Protein AF-A0A2W5VM93-F1 (afdb_monomer_lite)

Secondary structure (DSSP, 8-state):
-EEEEE--HHHHGGGTT-SEEEEE--TT--HHHHHHHHHHH-HHHHHHHH-S-S-TTEEEEEEEETTEEEEEEEE-----

pLDDT: mean 82.95, std 13.92, range [44.41, 95.31]

Organism: NCBI:txid48

Foldseek 3Di:
DWAKEADPCVCCVLVVNDRIDIDDDDPPDDPVRVVVVVCVVRVSNVCVVPDPPDDPAWDWDWDDDPRYIYIDTDRDDDDD

Sequence (80 aa):
MNITVIIPRALQAACEGRAKIELGVPSGSDLGEIITTLMTLYPGLKAFVASEKRPLRQHFGVARAGQKVFLFTSTVSPNS

Radius of gyration: 13.24 Å; chains: 1; bounding box: 28×20×44 Å

Structure (mmCIF, N/CA/C/O backbone):
data_AF-A0A2W5VM93-F1
#
_entry.id   AF-A0A2W5VM93-F1
#
loop_
_atom_site.group_PDB
_atom_site.id
_atom_site.type_symbol
_atom_site.label_atom_id
_atom_site.label_alt_id
_atom_site.label_comp_id
_atom_site.label_asym_id
_atom_site.label_entity_id
_atom_site.label_seq_id
_atom_site.pdbx_PDB_ins_code
_atom_site.Cartn_x
_atom_site.Cartn_y
_atom_site.Cartn_z
_atom_site.occupancy
_atom_site.B_iso_or_equiv
_atom_site.auth_seq_id
_atom_site.auth_comp_id
_atom_site.auth_asym_id
_atom_site.auth_atom_id
_atom_site.pdbx_PDB_model_num
ATOM 1 N N . MET A 1 1 ? -8.044 1.692 14.422 1.00 84.38 1 MET A N 1
ATOM 2 C CA . MET A 1 1 ? -8.718 0.757 13.489 1.00 84.38 1 MET A CA 1
ATOM 3 C C . MET A 1 1 ? -7.662 -0.027 12.721 1.00 84.38 1 MET A C 1
ATOM 5 O O . MET A 1 1 ? -6.618 0.547 12.437 1.00 84.38 1 MET A O 1
ATOM 9 N N . ASN A 1 2 ? -7.918 -1.292 12.371 1.00 89.12 2 ASN A N 1
ATOM 10 C CA . ASN A 1 2 ? -6.988 -2.075 11.548 1.00 89.12 2 ASN A CA 1
ATOM 11 C C . ASN A 1 2 ? -7.372 -1.981 10.069 1.00 89.12 2 ASN A C 1
ATOM 13 O O . ASN A 1 2 ? -8.507 -2.269 9.692 1.00 89.12 2 ASN A O 1
ATOM 17 N N . ILE A 1 3 ? -6.414 -1.573 9.241 1.00 93.31 3 ILE A N 1
ATOM 18 C CA . ILE A 1 3 ? -6.512 -1.567 7.784 1.00 93.31 3 ILE A CA 1
ATOM 19 C C . ILE A 1 3 ? -5.684 -2.723 7.240 1.00 93.31 3 ILE A C 1
ATOM 21 O O . ILE A 1 3 ? -4.560 -2.964 7.667 1.00 93.31 3 ILE A O 1
ATOM 25 N N . THR A 1 4 ? -6.231 -3.423 6.257 1.00 95.31 4 THR A N 1
ATOM 26 C CA . THR A 1 4 ? -5.490 -4.403 5.471 1.00 95.31 4 THR A CA 1
ATOM 27 C C . THR A 1 4 ? -4.985 -3.748 4.192 1.00 95.31 4 THR A C 1
ATOM 29 O O . THR A 1 4 ? -5.787 -3.343 3.353 1.00 95.31 4 THR A O 1
ATOM 32 N N . VAL A 1 5 ? -3.672 -3.695 4.001 1.00 94.56 5 VAL A N 1
ATOM 33 C CA . VAL A 1 5 ? -3.055 -3.281 2.739 1.00 94.56 5 VAL A CA 1
ATOM 34 C C . VAL A 1 5 ? -2.689 -4.522 1.931 1.00 94.56 5 VAL A C 1
ATOM 36 O O . VAL A 1 5 ? -1.988 -5.406 2.423 1.00 94.56 5 VAL A O 1
ATOM 39 N N . ILE A 1 6 ? -3.172 -4.596 0.695 1.00 94.94 6 ILE A N 1
ATOM 40 C CA . ILE A 1 6 ? -2.870 -5.662 -0.259 1.00 94.94 6 ILE A CA 1
ATOM 41 C C . ILE A 1 6 ? -1.737 -5.203 -1.172 1.00 94.94 6 ILE A C 1
ATOM 43 O O . ILE A 1 6 ? -1.838 -4.161 -1.826 1.00 94.94 6 ILE A O 1
ATOM 47 N N . ILE A 1 7 ? -0.669 -5.998 -1.215 1.00 92.38 7 ILE A N 1
ATOM 48 C CA . ILE A 1 7 ? 0.569 -5.672 -1.917 1.00 92.38 7 ILE A CA 1
ATOM 49 C C . ILE A 1 7 ? 0.663 -6.504 -3.206 1.00 92.38 7 ILE A C 1
ATOM 51 O O . ILE A 1 7 ? 0.747 -7.738 -3.145 1.00 92.38 7 ILE A O 1
ATOM 55 N N . PRO A 1 8 ? 0.670 -5.866 -4.389 1.00 89.88 8 PRO A N 1
ATOM 56 C CA . PRO A 1 8 ? 0.831 -6.559 -5.656 1.00 89.88 8 PRO A CA 1
ATOM 57 C C . PRO A 1 8 ? 2.233 -7.157 -5.739 1.00 89.88 8 PRO A C 1
ATOM 59 O O . PRO A 1 8 ? 3.187 -6.621 -5.176 1.00 89.88 8 PRO A O 1
ATOM 62 N N . ARG A 1 9 ? 2.375 -8.250 -6.492 1.00 88.50 9 ARG A N 1
ATOM 63 C CA . ARG A 1 9 ? 3.624 -9.024 -6.574 1.00 88.50 9 ARG A CA 1
ATOM 64 C C . ARG A 1 9 ? 4.856 -8.175 -6.902 1.00 88.50 9 ARG A C 1
ATOM 66 O O . ARG A 1 9 ? 5.906 -8.378 -6.305 1.00 88.50 9 ARG A O 1
ATOM 73 N N . ALA A 1 10 ? 4.704 -7.187 -7.782 1.00 84.44 10 ALA A N 1
ATOM 74 C CA . ALA A 1 10 ? 5.771 -6.262 -8.165 1.00 84.44 10 ALA A CA 1
ATOM 75 C C . ALA A 1 10 ? 6.295 -5.392 -7.004 1.00 84.44 10 ALA A C 1
ATOM 77 O O . ALA A 1 10 ? 7.442 -4.960 -7.037 1.00 84.44 10 ALA A O 1
ATOM 78 N N . LEU A 1 11 ? 5.476 -5.149 -5.975 1.00 87.12 11 LEU A N 1
ATOM 79 C CA . LEU A 1 11 ? 5.830 -4.346 -4.801 1.00 87.12 11 LEU A CA 1
ATOM 80 C C . LEU A 1 11 ? 6.261 -5.180 -3.598 1.00 87.12 11 LEU A C 1
ATOM 82 O O . LEU A 1 11 ? 6.751 -4.618 -2.625 1.00 87.12 11 LEU A O 1
ATOM 86 N N . GLN A 1 12 ? 6.114 -6.506 -3.640 1.00 91.81 12 GLN A N 1
ATOM 87 C CA . GLN A 1 12 ? 6.409 -7.347 -2.479 1.00 91.81 12 GLN A CA 1
ATOM 88 C C . GLN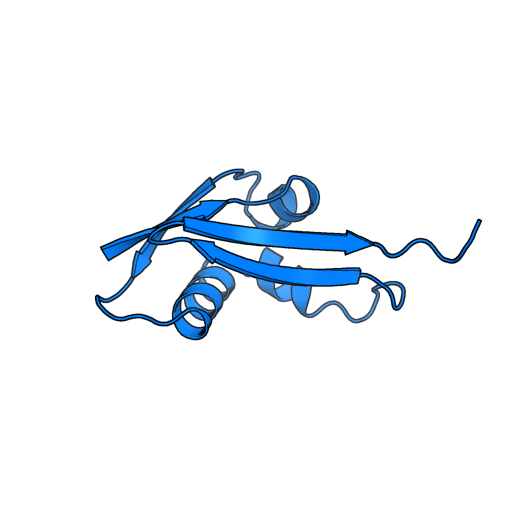 A 1 12 ? 7.871 -7.220 -2.053 1.00 91.81 12 GLN A C 1
ATOM 90 O O . GLN A 1 12 ? 8.127 -7.076 -0.867 1.00 91.81 12 GLN A O 1
ATOM 95 N N . ALA A 1 13 ? 8.824 -7.156 -2.989 1.00 89.94 13 ALA A N 1
ATOM 96 C CA . ALA A 1 13 ? 10.238 -6.942 -2.659 1.00 89.94 13 ALA A CA 1
ATOM 97 C C . ALA A 1 13 ? 10.481 -5.626 -1.889 1.00 89.94 13 ALA A C 1
ATOM 99 O O . ALA A 1 13 ? 11.299 -5.585 -0.975 1.00 89.94 13 ALA A O 1
ATOM 100 N N . ALA A 1 14 ? 9.721 -4.574 -2.206 1.00 88.38 14 ALA A N 1
ATOM 101 C CA . ALA A 1 14 ? 9.771 -3.284 -1.518 1.00 88.38 14 ALA A CA 1
ATOM 102 C C . ALA A 1 14 ? 9.058 -3.293 -0.146 1.00 88.38 14 ALA A C 1
ATOM 104 O O . ALA A 1 14 ? 9.243 -2.375 0.654 1.00 88.38 14 ALA A O 1
ATOM 105 N N . CYS A 1 15 ? 8.271 -4.337 0.124 1.00 91.44 15 CYS A N 1
ATOM 106 C CA . CYS A 1 15 ? 7.524 -4.584 1.356 1.00 91.44 15 CYS A CA 1
ATOM 107 C C . CYS A 1 15 ? 7.979 -5.884 2.050 1.00 91.44 15 CYS A C 1
ATOM 109 O O . CYS A 1 15 ? 7.150 -6.605 2.601 1.00 91.44 15 CYS A O 1
ATOM 111 N N . GLU A 1 16 ? 9.276 -6.212 2.004 1.00 90.81 16 GLU A N 1
ATOM 112 C CA . GLU A 1 16 ? 9.865 -7.371 2.712 1.00 90.81 16 GLU A CA 1
ATOM 113 C C . GLU A 1 16 ? 9.277 -8.738 2.301 1.00 90.81 16 GLU A C 1
ATOM 115 O O . GLU A 1 16 ? 9.165 -9.662 3.101 1.00 90.81 16 GLU A O 1
ATOM 120 N N . GLY A 1 17 ? 8.831 -8.868 1.054 1.00 92.88 17 GLY A N 1
ATOM 121 C CA . GLY A 1 17 ? 8.167 -10.065 0.529 1.00 92.88 17 GLY A CA 1
ATOM 122 C C . GLY A 1 17 ? 6.697 -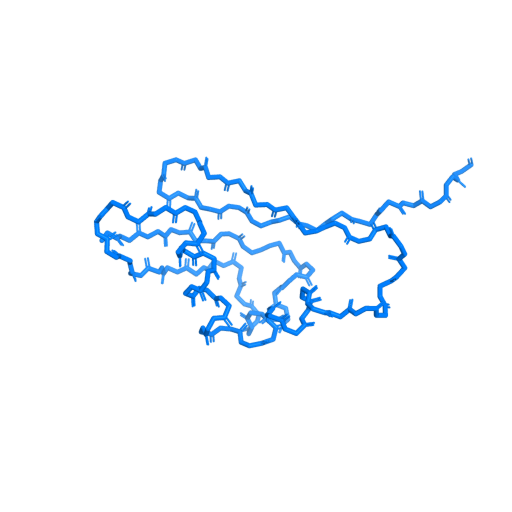10.213 0.938 1.00 92.88 17 GLY A C 1
ATOM 123 O O . GLY A 1 17 ? 6.062 -11.205 0.581 1.00 92.88 17 GLY A O 1
ATOM 124 N N . ARG A 1 18 ? 6.116 -9.251 1.665 1.00 92.81 18 ARG A N 1
ATOM 125 C CA . ARG A 1 18 ? 4.743 -9.359 2.180 1.00 92.81 18 ARG A CA 1
ATOM 126 C C . ARG A 1 18 ? 3.713 -9.124 1.082 1.00 92.81 18 ARG A C 1
ATOM 128 O O . ARG A 1 18 ? 3.720 -8.086 0.431 1.00 92.81 18 ARG A O 1
ATOM 135 N N . ALA A 1 19 ? 2.762 -10.047 0.945 1.00 94.44 19 ALA A N 1
ATOM 136 C CA . ALA A 1 19 ? 1.584 -9.883 0.085 1.00 94.44 19 ALA A CA 1
ATOM 137 C C . ALA A 1 19 ? 0.438 -9.107 0.766 1.00 94.44 19 ALA A C 1
ATOM 139 O O . ALA A 1 19 ? -0.430 -8.548 0.094 1.00 94.44 19 ALA A O 1
ATOM 140 N N . LYS A 1 20 ? 0.428 -9.078 2.104 1.00 95.00 20 LYS A N 1
ATOM 141 C CA . LYS A 1 20 ? -0.564 -8.387 2.931 1.00 95.00 20 LYS A CA 1
ATOM 142 C C . LYS A 1 20 ? 0.126 -7.755 4.140 1.00 95.00 20 LYS A C 1
ATOM 144 O O . LYS A 1 20 ? 0.980 -8.388 4.757 1.00 95.00 20 LYS A O 1
ATOM 149 N N . ILE A 1 21 ? -0.283 -6.541 4.494 1.00 95.00 21 ILE A N 1
ATOM 150 C CA . ILE A 1 21 ? 0.146 -5.837 5.707 1.00 95.00 21 ILE A CA 1
ATOM 151 C C . ILE A 1 21 ? -1.093 -5.434 6.500 1.00 95.00 21 ILE A C 1
ATOM 153 O O . ILE A 1 21 ? -2.043 -4.888 5.940 1.00 95.00 21 ILE A O 1
ATOM 157 N N . GLU A 1 22 ? -1.090 -5.708 7.800 1.00 94.62 22 GLU A N 1
ATOM 158 C CA . GLU A 1 22 ? -2.103 -5.198 8.723 1.00 94.62 22 GLU A CA 1
ATOM 159 C C . GLU A 1 22 ? -1.543 -3.968 9.425 1.00 94.62 22 GLU A C 1
ATOM 161 O O . GLU A 1 22 ? -0.498 -4.031 10.069 1.00 94.62 22 GLU A O 1
ATOM 166 N N . LEU A 1 23 ? -2.220 -2.839 9.242 1.00 91.69 23 LEU A N 1
ATOM 167 C CA . LEU A 1 23 ? -1.778 -1.541 9.716 1.00 91.69 23 LEU A CA 1
ATOM 168 C C . LEU A 1 23 ? -2.768 -1.006 10.745 1.00 91.69 23 LEU A C 1
ATOM 170 O O . LEU A 1 23 ? -3.943 -0.788 10.438 1.00 91.69 23 LEU A O 1
ATOM 174 N N . GLY A 1 24 ? -2.280 -0.773 11.960 1.00 91.38 24 GLY A N 1
ATOM 175 C CA . GLY A 1 24 ? -3.011 -0.012 12.962 1.00 91.38 24 GLY A CA 1
ATOM 176 C C . GLY A 1 24 ? -2.934 1.474 12.626 1.00 91.38 24 GLY A C 1
ATOM 177 O O . GLY A 1 24 ? -1.845 2.038 12.601 1.00 91.38 24 GLY A O 1
ATOM 178 N N . VAL A 1 25 ? -4.081 2.101 12.369 1.00 88.69 25 VAL A N 1
ATOM 179 C CA . VAL A 1 25 ? -4.182 3.551 12.131 1.00 88.69 25 VAL A CA 1
ATOM 180 C C . VAL A 1 25 ? -5.218 4.189 13.057 1.00 88.69 25 VAL A C 1
ATOM 182 O O . VAL A 1 25 ? -6.148 3.494 13.503 1.00 88.69 25 VAL A O 1
ATOM 185 N N . PRO A 1 26 ? -5.094 5.494 13.358 1.00 89.50 26 PRO A N 1
ATOM 186 C CA . PRO A 1 26 ? -6.128 6.239 14.062 1.00 89.50 26 PRO A CA 1
ATOM 187 C C . PRO A 1 26 ? -7.510 6.091 13.411 1.00 89.50 26 PRO A C 1
ATOM 189 O O . PRO A 1 26 ? -7.665 5.877 12.205 1.00 89.50 26 PRO A O 1
ATOM 192 N N . SER A 1 27 ? -8.551 6.157 14.236 1.00 85.25 27 SER A N 1
ATOM 193 C CA . SER A 1 27 ? -9.931 6.156 13.751 1.00 85.25 27 SER A CA 1
ATOM 194 C C . SER A 1 27 ? -10.193 7.445 12.973 1.00 85.25 27 SER A C 1
ATOM 196 O O . SER A 1 27 ? -9.908 8.524 13.476 1.00 85.25 27 SER A O 1
ATOM 198 N N . GLY A 1 28 ? -10.741 7.333 11.762 1.00 84.62 28 GLY A N 1
ATOM 199 C CA . GLY A 1 28 ? -10.978 8.486 10.888 1.00 84.62 28 GLY A CA 1
ATOM 200 C C . GLY A 1 28 ? -9.843 8.795 9.911 1.00 84.62 28 GLY A C 1
ATOM 201 O O . GLY A 1 28 ? -10.035 9.662 9.066 1.00 84.62 28 GLY A O 1
ATOM 202 N N . SER A 1 29 ? -8.726 8.056 9.954 1.00 89.12 29 SER A N 1
ATOM 203 C CA . SER A 1 29 ? -7.621 8.300 9.028 1.00 89.12 29 SER A CA 1
ATOM 204 C C . SER A 1 29 ? -8.023 8.188 7.560 1.00 89.12 29 SER A C 1
ATOM 206 O O . SER A 1 29 ? -8.708 7.242 7.125 1.00 89.12 29 SER A O 1
ATOM 208 N N . ASP A 1 30 ? -7.565 9.173 6.795 1.00 90.56 30 ASP A N 1
ATOM 209 C CA . ASP A 1 30 ? -7.769 9.237 5.359 1.00 90.56 30 ASP A CA 1
ATOM 210 C C . ASP A 1 30 ? -6.754 8.362 4.604 1.00 90.56 30 ASP A C 1
ATOM 212 O O . ASP A 1 30 ? -5.887 7.694 5.175 1.00 90.56 30 ASP A O 1
ATOM 216 N N . LEU A 1 31 ? -6.911 8.290 3.282 1.00 89.62 31 LEU A N 1
ATOM 217 C CA . LEU A 1 31 ? -6.035 7.469 2.453 1.00 89.62 31 LEU A CA 1
ATOM 218 C C . LEU A 1 31 ? -4.587 7.985 2.430 1.00 89.62 31 LEU A C 1
ATOM 220 O O . LEU A 1 31 ? -3.663 7.175 2.389 1.00 89.62 31 LEU A O 1
ATOM 224 N N . GLY A 1 32 ? -4.387 9.303 2.463 1.00 89.56 32 GLY A N 1
ATOM 225 C CA . GLY A 1 32 ? -3.066 9.923 2.454 1.00 89.56 32 GLY A CA 1
ATOM 226 C C . GLY A 1 32 ? -2.283 9.605 3.725 1.00 89.56 32 GLY A C 1
ATOM 227 O O . GLY A 1 32 ? -1.115 9.225 3.647 1.00 89.56 32 GLY A O 1
ATOM 228 N N . GLU A 1 33 ? -2.937 9.656 4.884 1.00 92.00 33 GLU A N 1
ATOM 229 C CA . GLU A 1 33 ? -2.348 9.282 6.174 1.00 92.00 33 GLU A CA 1
ATOM 230 C C . GLU A 1 33 ? -1.962 7.798 6.229 1.00 92.00 33 GLU A C 1
ATOM 232 O O . GLU A 1 33 ? -0.866 7.446 6.679 1.00 92.00 33 GLU A O 1
ATOM 237 N N . ILE A 1 34 ? -2.828 6.915 5.714 1.00 91.50 34 ILE A N 1
ATOM 238 C CA . ILE A 1 34 ? -2.553 5.473 5.627 1.00 91.50 34 ILE A CA 1
ATOM 239 C C . ILE A 1 34 ? -1.316 5.217 4.757 1.00 91.50 34 ILE A C 1
ATOM 241 O O . ILE A 1 34 ? -0.425 4.464 5.152 1.00 91.50 34 ILE A O 1
ATOM 245 N N . ILE A 1 35 ? -1.237 5.852 3.584 1.00 90.75 35 ILE A N 1
ATOM 246 C CA . ILE A 1 35 ? -0.104 5.689 2.665 1.00 90.75 35 ILE A CA 1
ATOM 247 C C . ILE A 1 35 ? 1.177 6.294 3.239 1.00 90.75 35 ILE A C 1
ATOM 249 O O . ILE A 1 35 ? 2.235 5.678 3.131 1.00 90.75 35 ILE A O 1
ATOM 253 N N . THR A 1 36 ? 1.092 7.442 3.906 1.00 91.06 36 THR A N 1
ATOM 254 C CA . THR A 1 36 ? 2.241 8.075 4.568 1.00 91.06 36 THR A CA 1
ATOM 255 C C . THR A 1 36 ? 2.799 7.178 5.669 1.00 91.06 36 THR A C 1
ATOM 257 O O . THR A 1 36 ? 4.011 6.958 5.749 1.00 91.06 36 THR A O 1
ATOM 260 N N . THR A 1 37 ? 1.917 6.583 6.474 1.00 92.06 37 THR A N 1
ATOM 261 C CA . THR A 1 37 ? 2.299 5.620 7.512 1.00 92.06 37 THR A CA 1
ATOM 262 C C . THR A 1 37 ? 2.943 4.382 6.885 1.00 92.06 37 THR A C 1
ATOM 264 O O . THR A 1 37 ? 4.020 3.959 7.304 1.00 92.06 37 THR A O 1
ATOM 267 N N . LEU A 1 38 ? 2.345 3.838 5.821 1.00 91.44 38 LEU A N 1
ATOM 268 C CA . LEU A 1 38 ? 2.889 2.693 5.094 1.00 91.44 38 LEU A CA 1
ATOM 269 C C . LEU A 1 38 ? 4.288 2.984 4.520 1.00 91.44 38 LEU A C 1
ATOM 271 O O . LEU A 1 38 ? 5.192 2.171 4.675 1.00 91.44 38 LEU A O 1
ATOM 275 N N . MET A 1 39 ? 4.497 4.146 3.899 1.00 91.00 39 MET A N 1
ATOM 276 C CA . MET A 1 39 ? 5.799 4.559 3.358 1.00 91.00 39 MET A CA 1
ATOM 277 C C . MET A 1 39 ? 6.851 4.814 4.442 1.00 91.00 39 MET A C 1
ATOM 279 O O . MET A 1 39 ? 8.044 4.683 4.173 1.00 91.00 39 MET A O 1
ATOM 283 N N . THR A 1 40 ? 6.420 5.180 5.650 1.00 92.44 40 THR A N 1
ATOM 284 C CA . THR A 1 40 ? 7.305 5.362 6.809 1.00 92.44 40 THR A CA 1
ATOM 285 C C . THR A 1 40 ? 7.796 4.019 7.340 1.00 92.44 40 THR A C 1
ATOM 287 O O 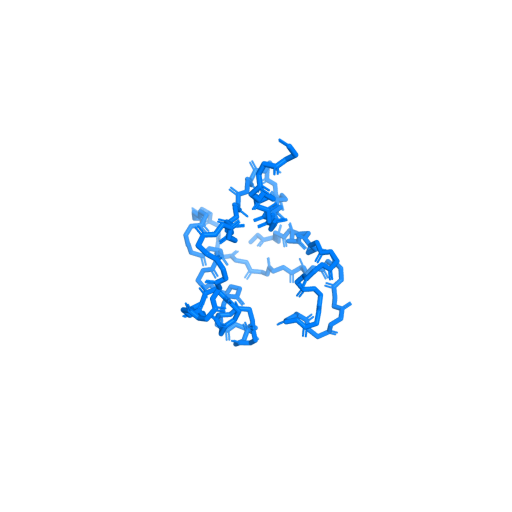. THR A 1 40 ? 8.976 3.873 7.642 1.00 92.44 40 THR A O 1
ATOM 290 N N . LEU A 1 41 ? 6.909 3.022 7.401 1.00 91.69 41 LEU A N 1
ATOM 291 C CA . LEU A 1 41 ? 7.249 1.666 7.843 1.00 91.69 41 LEU A CA 1
ATOM 292 C C . LEU A 1 41 ? 8.042 0.881 6.791 1.00 91.69 41 LEU A C 1
ATOM 294 O O . LEU A 1 41 ? 8.887 0.066 7.145 1.00 91.69 41 LEU A O 1
ATOM 298 N N . TYR A 1 42 ? 7.787 1.135 5.506 1.00 92.00 42 TYR A N 1
ATOM 299 C CA . TYR A 1 42 ? 8.423 0.439 4.388 1.00 92.00 42 TYR A CA 1
ATOM 300 C C . TYR A 1 42 ? 9.189 1.433 3.504 1.00 92.00 42 TYR A C 1
ATOM 302 O O . TYR A 1 42 ? 8.694 1.839 2.445 1.00 92.00 42 TYR A O 1
ATOM 310 N N . PRO A 1 43 ? 10.422 1.820 3.883 1.00 89.00 43 PRO A N 1
ATOM 311 C CA . PRO A 1 43 ? 11.218 2.778 3.116 1.00 89.00 43 PRO A CA 1
ATOM 312 C C . PRO A 1 43 ? 11.544 2.279 1.700 1.00 89.00 43 PRO A C 1
ATOM 314 O O . PRO A 1 43 ? 11.681 3.090 0.785 1.00 89.00 43 PRO A O 1
ATOM 317 N N . GLY A 1 44 ? 11.588 0.958 1.484 1.00 87.88 44 GLY A N 1
ATOM 318 C CA . GLY A 1 44 ? 11.710 0.361 0.151 1.00 87.88 44 GLY A CA 1
ATOM 319 C C . GLY A 1 44 ? 10.548 0.731 -0.775 1.00 87.88 44 GLY A C 1
ATOM 320 O O . GLY A 1 44 ? 10.766 1.007 -1.952 1.00 87.88 44 GLY A O 1
ATOM 321 N N . LEU A 1 45 ? 9.322 0.823 -0.246 1.00 85.31 45 LEU A N 1
ATOM 322 C CA . LEU A 1 45 ? 8.150 1.268 -1.003 1.00 85.31 45 LEU A CA 1
ATOM 323 C C . LEU A 1 45 ? 8.240 2.760 -1.340 1.00 85.31 45 LEU A C 1
ATOM 325 O O . LEU A 1 45 ? 7.946 3.153 -2.468 1.00 85.31 45 LEU A O 1
ATOM 329 N N . LYS A 1 46 ? 8.699 3.588 -0.394 1.00 85.94 46 LYS A N 1
ATOM 330 C CA . LYS A 1 46 ? 8.955 5.015 -0.636 1.00 85.94 46 LYS A CA 1
ATOM 331 C C . LYS A 1 46 ? 10.005 5.210 -1.732 1.00 85.94 46 LYS A C 1
ATOM 333 O O . LYS A 1 46 ? 9.775 5.983 -2.656 1.00 85.94 46 LYS A O 1
ATOM 338 N N . ALA A 1 47 ? 11.116 4.476 -1.666 1.00 84.00 47 ALA A N 1
ATOM 339 C CA . ALA A 1 47 ? 12.165 4.499 -2.682 1.00 84.00 47 ALA A CA 1
ATOM 340 C C . ALA A 1 47 ? 11.655 3.999 -4.040 1.00 84.00 47 ALA A C 1
ATOM 342 O O . ALA A 1 47 ? 11.969 4.592 -5.069 1.00 84.00 47 ALA A O 1
ATOM 343 N N . PHE A 1 48 ? 10.819 2.955 -4.044 1.00 80.44 48 PHE A N 1
ATOM 344 C CA . PHE A 1 48 ? 10.171 2.470 -5.255 1.00 80.44 48 PHE A CA 1
ATOM 345 C C . PHE A 1 48 ? 9.343 3.583 -5.898 1.00 80.44 48 PHE A C 1
ATOM 347 O O . PHE A 1 48 ? 9.533 3.856 -7.081 1.00 80.44 48 PHE A O 1
ATOM 354 N N . VAL A 1 49 ? 8.460 4.243 -5.135 1.00 78.50 49 VAL A N 1
ATOM 355 C CA . VAL A 1 49 ? 7.598 5.348 -5.601 1.00 78.50 49 VAL A CA 1
ATOM 356 C C . VAL A 1 49 ? 8.400 6.564 -6.064 1.00 78.50 49 VAL A C 1
ATOM 358 O O . VAL A 1 49 ? 8.085 7.113 -7.114 1.00 78.50 49 VAL A O 1
ATOM 361 N N . ALA A 1 50 ? 9.445 6.940 -5.329 1.00 78.00 50 ALA A N 1
ATOM 362 C CA . ALA A 1 50 ? 10.282 8.101 -5.624 1.00 78.00 50 ALA A CA 1
ATOM 363 C C . ALA A 1 50 ? 11.292 7.879 -6.765 1.00 78.00 50 ALA A C 1
ATOM 365 O O . ALA A 1 50 ? 11.947 8.826 -7.187 1.00 78.00 50 ALA A O 1
ATOM 366 N N . SER A 1 51 ? 11.469 6.647 -7.250 1.00 70.12 51 SER A N 1
ATOM 367 C CA . SER A 1 51 ? 12.474 6.363 -8.275 1.00 70.12 51 SER A CA 1
ATOM 368 C C . SER A 1 51 ? 12.113 7.031 -9.609 1.00 70.12 51 SER A C 1
ATOM 370 O O . SER A 1 51 ? 11.180 6.611 -10.288 1.00 70.12 51 SER A O 1
ATOM 372 N N . GLU A 1 52 ? 12.886 8.045 -10.006 1.00 53.44 52 GLU A N 1
ATOM 373 C CA . GLU A 1 52 ? 12.767 8.753 -11.293 1.00 53.44 52 GLU A CA 1
ATOM 374 C C . GLU A 1 52 ? 13.314 7.950 -12.487 1.00 53.44 52 GLU A C 1
ATOM 376 O O . GLU A 1 52 ? 12.998 8.252 -13.633 1.00 53.44 52 GLU A O 1
ATOM 381 N N . LYS A 1 53 ? 14.073 6.864 -12.252 1.00 55.53 53 LYS A N 1
ATOM 382 C CA . LYS A 1 53 ? 14.556 5.938 -13.304 1.00 55.53 53 LYS A CA 1
ATOM 383 C C . LYS A 1 53 ? 13.467 5.000 -13.830 1.00 55.53 53 LYS A C 1
ATOM 385 O O . LYS A 1 53 ? 13.747 3.909 -14.331 1.00 55.53 53 LYS A O 1
ATOM 390 N N . ARG A 1 54 ? 12.208 5.389 -13.688 1.00 56.75 54 ARG A N 1
ATOM 391 C CA . ARG A 1 54 ? 11.102 4.649 -14.271 1.00 56.75 54 ARG A CA 1
ATOM 392 C C . ARG A 1 54 ? 11.078 4.952 -15.766 1.00 56.75 54 ARG A C 1
ATOM 394 O O . ARG A 1 54 ? 11.152 6.125 -16.134 1.00 56.75 54 ARG A O 1
ATOM 401 N N . PRO A 1 55 ? 10.902 3.955 -16.652 1.00 54.62 55 PRO A N 1
ATOM 402 C CA . PRO A 1 55 ? 10.320 4.277 -17.948 1.00 54.62 55 PRO A CA 1
ATOM 403 C C . PRO A 1 55 ? 9.044 5.083 -17.663 1.00 54.62 55 PRO A C 1
ATOM 405 O O . PRO A 1 55 ? 8.325 4.732 -16.726 1.00 54.62 55 PRO A O 1
ATOM 408 N N . LEU A 1 56 ? 8.798 6.1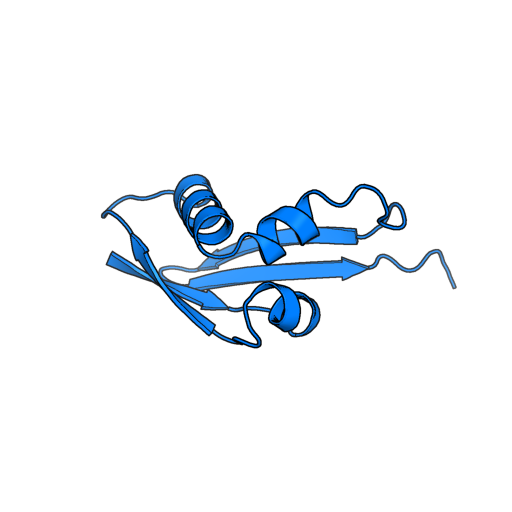58 -18.423 1.00 54.44 56 LEU A N 1
ATOM 409 C CA . LEU A 1 56 ? 7.746 7.198 -18.285 1.00 54.44 56 LEU A CA 1
A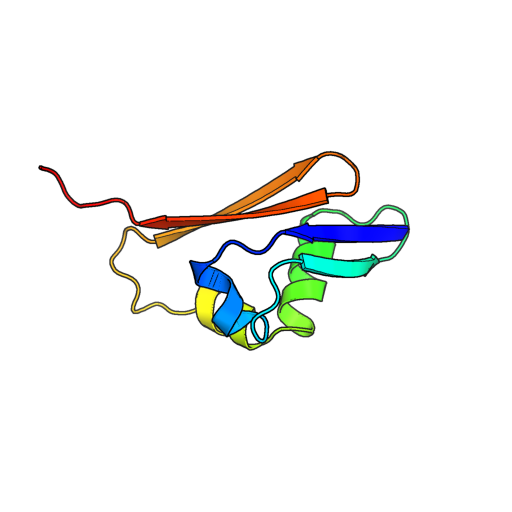TOM 410 C C . LEU A 1 56 ? 6.294 6.709 -18.026 1.00 54.44 56 LEU A C 1
ATOM 412 O O . LEU A 1 56 ? 5.354 7.493 -18.019 1.00 54.44 56 LEU A O 1
ATOM 416 N N . ARG A 1 57 ? 6.091 5.406 -17.850 1.00 55.78 57 ARG A N 1
ATOM 417 C CA . ARG A 1 57 ? 4.853 4.644 -17.894 1.00 55.78 57 ARG A CA 1
ATOM 418 C C . ARG A 1 57 ? 4.634 3.735 -16.671 1.00 55.78 57 ARG A C 1
ATOM 420 O O . ARG A 1 57 ? 3.795 2.842 -16.753 1.00 55.78 57 ARG A O 1
ATOM 427 N N . GLN A 1 58 ? 5.369 3.905 -15.561 1.00 63.53 58 GLN A N 1
ATOM 428 C CA . GLN A 1 58 ? 5.071 3.210 -14.294 1.00 63.53 58 GLN A CA 1
ATOM 429 C C . GLN A 1 58 ? 4.165 4.045 -13.380 1.00 63.53 58 GLN A C 1
ATOM 431 O O . GLN A 1 58 ? 4.632 4.941 -12.673 1.00 63.53 58 GLN A O 1
ATOM 436 N N . HIS A 1 59 ? 2.874 3.709 -13.353 1.00 73.69 59 HIS A N 1
ATOM 437 C CA . HIS A 1 59 ? 1.894 4.340 -12.466 1.00 73.69 59 HIS A CA 1
ATOM 438 C C . HIS A 1 59 ? 1.790 3.579 -11.146 1.00 73.69 59 HIS A C 1
ATOM 440 O O . HIS A 1 59 ? 1.636 2.357 -11.148 1.00 73.69 59 HIS A O 1
ATOM 446 N N . PHE A 1 60 ? 1.845 4.307 -10.030 1.00 81.06 60 PHE A N 1
ATOM 447 C CA . PHE A 1 60 ? 1.483 3.800 -8.709 1.00 81.06 60 PHE A CA 1
ATOM 448 C C . PHE A 1 60 ? 0.060 4.258 -8.390 1.00 81.06 60 PHE A C 1
ATOM 450 O O . PHE A 1 60 ? -0.205 5.457 -8.335 1.00 81.06 60 PHE A O 1
ATOM 457 N N . GLY A 1 61 ? -0.853 3.305 -8.233 1.00 85.38 61 GLY A N 1
ATOM 458 C CA . GLY A 1 61 ? -2.256 3.564 -7.927 1.00 85.38 61 GLY A CA 1
ATOM 459 C C . GLY A 1 61 ? -2.622 3.052 -6.543 1.00 85.38 61 GLY A C 1
ATOM 460 O O . GLY A 1 61 ? -2.060 2.062 -6.071 1.00 85.38 61 GLY A O 1
ATOM 461 N N . VAL A 1 62 ? -3.597 3.700 -5.913 1.00 89.19 62 VAL A N 1
ATOM 462 C CA . VAL A 1 62 ? -4.138 3.284 -4.619 1.00 89.19 62 VAL A CA 1
ATOM 463 C C . VAL A 1 62 ? -5.658 3.345 -4.680 1.00 89.19 62 VAL A C 1
ATOM 465 O O . VAL A 1 62 ? -6.216 4.356 -5.098 1.00 89.19 62 VAL A O 1
ATOM 468 N N . ALA A 1 63 ? -6.330 2.285 -4.237 1.00 89.94 63 ALA A N 1
ATOM 469 C CA . ALA A 1 63 ? -7.779 2.284 -4.046 1.00 89.94 63 ALA A CA 1
ATOM 470 C C . ALA A 1 63 ? -8.136 1.796 -2.643 1.00 89.94 63 ALA A C 1
ATOM 472 O O . ALA A 1 63 ? -7.489 0.897 -2.103 1.00 89.94 63 ALA A O 1
ATOM 473 N N . ARG A 1 64 ? -9.194 2.362 -2.062 1.00 90.62 64 ARG A N 1
ATOM 474 C CA . ARG A 1 64 ? -9.725 1.956 -0.758 1.00 90.62 64 ARG A CA 1
ATOM 475 C C . ARG A 1 64 ? -11.124 1.377 -0.924 1.00 90.62 64 ARG A C 1
ATOM 477 O O . ARG A 1 64 ? -11.979 2.003 -1.538 1.00 90.62 64 ARG A O 1
ATOM 484 N N . ALA A 1 65 ? -11.361 0.218 -0.318 1.00 90.56 65 ALA A N 1
ATOM 485 C CA . ALA A 1 65 ? -12.683 -0.385 -0.186 1.00 90.56 65 ALA A CA 1
ATOM 486 C C . ALA A 1 65 ? -12.898 -0.790 1.279 1.00 90.56 65 ALA A C 1
ATOM 488 O O . ALA A 1 65 ? -12.370 -1.799 1.755 1.00 90.56 65 ALA A O 1
ATOM 489 N N . GLY A 1 66 ? -13.630 0.044 2.022 1.00 88.50 66 GLY A N 1
ATOM 490 C CA . GLY A 1 66 ? -13.827 -0.125 3.462 1.00 88.50 66 GLY A CA 1
ATOM 491 C C . GLY A 1 66 ? -12.502 -0.095 4.232 1.00 88.50 66 GLY A C 1
ATOM 492 O O . GLY A 1 66 ? -11.794 0.918 4.237 1.00 88.50 66 GLY A O 1
ATOM 493 N N . GLN A 1 67 ? -12.174 -1.217 4.879 1.00 90.19 67 GLN A N 1
ATOM 494 C CA . GLN A 1 67 ? -10.937 -1.414 5.648 1.00 90.19 67 GLN A CA 1
ATOM 495 C C . GLN A 1 67 ? -9.793 -2.036 4.830 1.00 90.19 67 GLN A C 1
ATOM 497 O O . GLN A 1 67 ? -8.764 -2.407 5.393 1.00 90.19 67 GLN A O 1
ATOM 502 N N . LYS A 1 68 ? -9.954 -2.173 3.509 1.00 92.06 68 LYS A N 1
ATOM 503 C CA . LYS A 1 68 ? -8.908 -2.671 2.610 1.00 92.06 68 LYS A CA 1
ATOM 504 C C . LYS A 1 68 ? -8.355 -1.548 1.743 1.00 92.06 68 LYS A C 1
ATOM 506 O O . LYS A 1 68 ? -9.118 -0.760 1.185 1.00 92.06 68 LYS A O 1
ATOM 511 N N . VAL A 1 69 ? -7.036 -1.518 1.602 1.00 93.00 69 VAL A N 1
ATOM 512 C CA . VAL A 1 69 ? -6.307 -0.659 0.668 1.00 93.00 69 VAL A CA 1
ATOM 513 C C . VAL A 1 69 ? -5.580 -1.547 -0.330 1.00 93.00 69 VAL A C 1
ATOM 515 O O . VAL A 1 69 ? -4.882 -2.480 0.054 1.00 93.00 69 VAL A O 1
ATOM 518 N N . PHE A 1 70 ? -5.752 -1.264 -1.612 1.00 91.94 70 PHE A N 1
ATOM 519 C CA . PHE A 1 70 ? -5.129 -1.991 -2.708 1.00 91.94 70 PHE A CA 1
ATOM 520 C C . PHE A 1 70 ? -4.082 -1.102 -3.356 1.00 91.94 70 PHE A C 1
ATOM 522 O O . PHE A 1 70 ? -4.384 0.041 -3.709 1.00 91.94 70 PHE A O 1
ATOM 529 N N . LEU A 1 71 ? -2.869 -1.629 -3.507 1.00 89.50 71 LEU A N 1
ATOM 530 C CA . LEU A 1 71 ? -1.817 -0.971 -4.270 1.00 89.50 71 LEU A CA 1
ATOM 531 C C . LEU A 1 71 ? -1.771 -1.539 -5.687 1.00 89.50 71 LEU A C 1
ATOM 533 O O . LEU A 1 71 ? -1.932 -2.743 -5.896 1.00 89.50 71 LEU A O 1
ATOM 537 N N . PHE A 1 72 ? -1.492 -0.673 -6.652 1.00 85.31 72 PHE A N 1
ATOM 538 C CA . PHE A 1 72 ? -1.392 -1.032 -8.059 1.00 85.31 72 PHE A CA 1
ATOM 539 C C . PHE A 1 72 ? -0.093 -0.509 -8.646 1.00 85.31 72 PHE A C 1
ATOM 541 O O . PHE A 1 72 ? 0.346 0.600 -8.338 1.00 85.31 72 PHE A O 1
ATOM 548 N N . THR A 1 73 ? 0.489 -1.304 -9.537 1.00 79.44 73 THR A N 1
ATOM 549 C CA . THR A 1 73 ? 1.585 -0.875 -10.399 1.00 79.44 73 THR A CA 1
ATOM 550 C C . THR A 1 73 ? 1.228 -1.233 -11.828 1.00 79.44 73 THR A C 1
ATOM 552 O O . THR A 1 73 ? 1.087 -2.417 -12.133 1.00 79.44 73 THR A O 1
ATOM 555 N N . SER A 1 74 ? 1.101 -0.239 -12.698 1.00 67.75 74 SER A N 1
ATOM 556 C CA . SER A 1 74 ? 0.893 -0.473 -14.128 1.00 67.75 74 SER A CA 1
ATOM 557 C C . SER A 1 74 ? 2.139 -0.051 -14.879 1.00 67.75 74 SER A C 1
ATOM 559 O O . SER A 1 74 ? 2.591 1.076 -14.708 1.00 67.75 74 SER A O 1
ATOM 561 N N . THR A 1 75 ? 2.680 -0.939 -15.709 1.00 61.09 75 THR A N 1
ATOM 562 C CA . THR A 1 75 ? 3.633 -0.590 -16.765 1.00 61.09 75 THR A CA 1
ATOM 563 C C . THR A 1 75 ? 2.828 -0.403 -18.042 1.00 61.09 75 THR A C 1
ATOM 565 O O . THR A 1 75 ? 2.318 -1.380 -18.587 1.00 61.09 75 THR A O 1
ATOM 568 N N . VAL A 1 76 ? 2.660 0.828 -18.520 1.00 55.91 76 VAL A N 1
ATOM 569 C CA . VAL A 1 76 ? 2.065 1.024 -19.848 1.00 55.91 76 VAL A CA 1
ATOM 570 C C . VAL A 1 76 ? 3.114 0.560 -20.868 1.00 55.91 76 VAL A C 1
ATOM 572 O O . VAL A 1 76 ? 4.186 1.154 -20.964 1.00 55.91 76 VAL A O 1
ATOM 575 N N . SER A 1 77 ? 2.856 -0.521 -21.605 1.00 51.31 77 SER A N 1
ATOM 576 C CA . SER A 1 77 ? 3.712 -0.904 -22.734 1.00 51.31 77 SER A CA 1
ATOM 577 C C . SER A 1 77 ? 3.624 0.185 -23.813 1.00 51.31 77 SER A C 1
ATOM 579 O O . SER A 1 77 ? 2.517 0.638 -24.120 1.00 51.31 77 SER A O 1
ATOM 581 N N . PRO A 1 78 ? 4.741 0.684 -24.370 1.00 46.91 78 PRO A N 1
ATOM 582 C CA . PRO A 1 78 ? 4.691 1.484 -25.586 1.00 46.91 78 PRO A CA 1
ATOM 583 C C . PRO A 1 78 ? 4.290 0.560 -26.741 1.00 46.91 78 PRO A C 1
ATOM 585 O O . PRO A 1 78 ? 5.036 -0.357 -27.042 1.00 46.91 78 PRO A O 1
ATOM 588 N N . ASN A 1 79 ? 3.078 0.774 -27.267 1.00 47.59 79 ASN A N 1
ATOM 589 C CA . ASN A 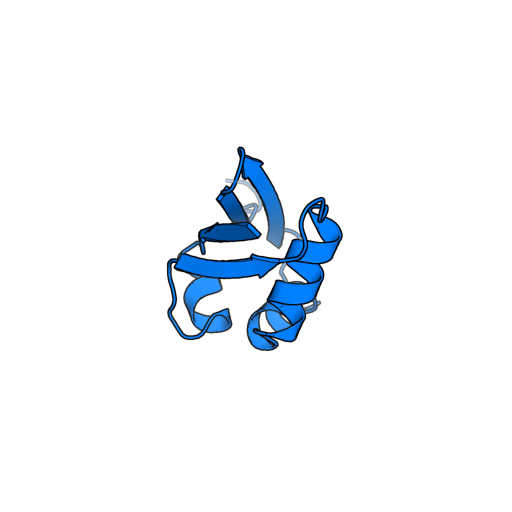1 79 ? 2.456 0.230 -28.484 1.00 47.59 79 ASN A CA 1
ATOM 590 C C . ASN A 1 79 ? 3.039 -1.055 -29.108 1.00 47.59 79 ASN A C 1
ATOM 592 O O . ASN A 1 79 ? 4.171 -1.073 -29.588 1.00 47.59 79 ASN A O 1
ATOM 596 N N . SER A 1 80 ? 2.179 -2.076 -29.204 1.00 44.41 80 SER A N 1
ATOM 597 C CA . SER A 1 80 ? 2.174 -3.028 -30.327 1.00 44.41 80 SER A CA 1
ATOM 598 C C . SER A 1 80 ? 1.929 -2.321 -31.656 1.00 44.41 80 SER A C 1
ATOM 600 O O . SER A 1 80 ? 1.229 -1.280 -31.635 1.00 44.41 80 SER A O 1
#

InterPro domains:
  IPR012675 Beta-grasp domain superfamily [G3DSA:3.10.20.30] (1-78)